Protein AF-A0A7V1F8Z3-F1 (afdb_monomer)

Mean predicted aligned error: 2.11 Å

Secondary structure (DSSP, 8-state):
--EEEE--TT---TTTTHHHHHH-HHHHHHHHHHHHHHTS-HHHHHHH--HHHHTSHHHHHHHHHHHHHHHHHHHHHTT---SEEEESTHHHHHHT-

Nearest PDB structures (foldseek):
  3hjv-assembly1_B  TM=9.506E-01  e=1.460E-08  Vibrio cholerae
  6smd-assembly2_C  TM=9.418E-01  e=3.468E-08  Photorhabdus luminescens
  2g2y-assembly1_A  TM=9.435E-01  e=7.773E-08  Escherichia coli K-12
  3ptw-assembly1_A  TM=9.387E-01  e=3.101E-07  Clostridium perfringens ATCC 13124
  6iyo-assembly1_A  TM=9.033E-01  e=4.919E-07  Streptomyces albus subsp. albus

Sequence (97 aa):
MLAFVFPGQGSQQIGMGADLFEANDLARTFYDRANEVLGFDLQKISFEGPEETLKQTRVTQPALFVHSVIVDRLLKQKGFQPEIVAGHSLGEYSAVV

Foldseek 3Di:
DAEAEAEDPPPQDAQQCVVVCVPDPLLVVLQVVLCVVLVHRLVCCSHPNDPVVCNPCSNVLSNSLSSLLSVVVVCVVVVDDGPYYYYDDSRNVSRPD

Structure (mmCIF, N/CA/C/O backbone):
data_AF-A0A7V1F8Z3-F1
#
_entry.id   AF-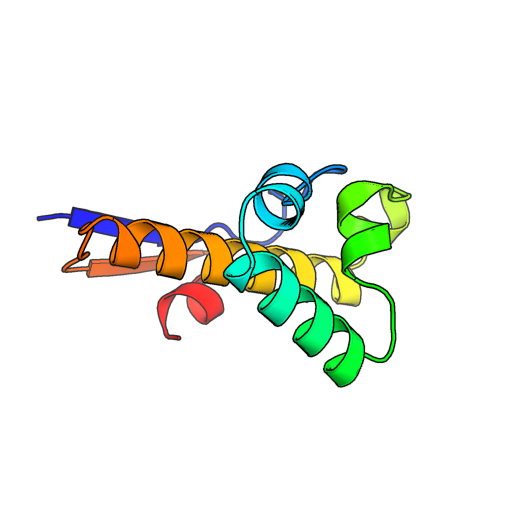A0A7V1F8Z3-F1
#
loop_
_atom_site.group_PDB
_atom_site.id
_atom_site.type_symbol
_atom_site.label_atom_id
_atom_site.label_alt_id
_atom_site.label_comp_id
_atom_site.label_asym_id
_atom_site.label_entity_id
_atom_site.label_seq_id
_atom_site.pdbx_PDB_ins_code
_atom_site.Cartn_x
_atom_site.Cartn_y
_atom_site.Cartn_z
_atom_site.occupancy
_atom_site.B_iso_or_equiv
_atom_site.auth_seq_id
_atom_site.auth_comp_id
_atom_site.auth_asym_id
_atom_site.auth_atom_id
_atom_site.pdbx_PDB_model_num
ATOM 1 N N . MET A 1 1 ? -15.496 14.469 13.467 1.00 85.50 1 MET A N 1
ATOM 2 C CA . MET A 1 1 ? -15.117 14.564 12.049 1.00 85.50 1 MET A CA 1
ATOM 3 C C . MET A 1 1 ? -13.677 14.141 11.845 1.00 85.50 1 MET A C 1
ATOM 5 O O . MET A 1 1 ? -12.761 14.922 12.079 1.00 85.50 1 MET A O 1
ATOM 9 N N . LEU A 1 2 ? -13.502 12.881 11.452 1.00 96.81 2 LEU A N 1
ATOM 10 C CA . LEU A 1 2 ? -12.230 12.297 11.027 1.00 96.81 2 LEU A CA 1
ATOM 11 C C . LEU A 1 2 ? -12.277 12.064 9.514 1.00 96.81 2 LEU A C 1
ATOM 13 O O . LEU A 1 2 ? -13.278 11.555 9.010 1.00 96.81 2 LEU A O 1
ATOM 17 N N . ALA A 1 3 ? -11.201 12.415 8.811 1.00 97.56 3 ALA A N 1
ATOM 18 C CA . ALA A 1 3 ? -11.058 12.157 7.385 1.00 97.56 3 ALA A CA 1
ATOM 19 C C . ALA A 1 3 ? -9.775 11.374 7.104 1.00 97.56 3 ALA A C 1
ATOM 21 O O . ALA A 1 3 ? -8.723 11.705 7.654 1.00 97.56 3 ALA A O 1
ATOM 22 N N . PHE A 1 4 ? -9.855 10.368 6.234 1.00 98.38 4 PHE A N 1
ATOM 23 C CA . PHE A 1 4 ? -8.673 9.713 5.672 1.00 98.38 4 PHE A CA 1
ATOM 24 C C . PHE A 1 4 ? -8.408 10.252 4.270 1.00 98.38 4 PHE A C 1
ATOM 26 O O . PHE A 1 4 ? -9.313 10.320 3.438 1.00 98.38 4 PHE A O 1
ATOM 33 N N . VAL A 1 5 ? -7.159 10.649 4.023 1.00 98.12 5 VAL A N 1
ATOM 34 C CA . VAL A 1 5 ? -6.713 11.155 2.724 1.00 98.12 5 VAL A CA 1
ATOM 35 C C . VAL A 1 5 ? -5.586 10.274 2.218 1.00 98.12 5 VAL A C 1
ATOM 37 O O . VAL A 1 5 ? -4.555 10.136 2.875 1.00 98.12 5 VAL A O 1
ATOM 40 N N . PHE A 1 6 ? -5.792 9.676 1.051 1.00 98.44 6 PHE A N 1
ATOM 41 C CA . PHE A 1 6 ? -4.882 8.692 0.483 1.00 98.44 6 PHE A CA 1
ATOM 42 C C . PHE A 1 6 ? -3.950 9.337 -0.555 1.00 98.44 6 PHE A C 1
ATOM 44 O O . PHE A 1 6 ? -4.431 10.003 -1.484 1.00 98.44 6 PHE A O 1
ATOM 51 N N . PRO A 1 7 ? -2.620 9.172 -0.422 1.00 97.44 7 PRO A N 1
ATOM 52 C CA . PRO A 1 7 ? -1.664 9.768 -1.344 1.00 97.44 7 PRO A CA 1
ATOM 53 C C . PRO A 1 7 ? -1.658 9.054 -2.704 1.00 97.44 7 PRO A C 1
ATOM 55 O O . PRO A 1 7 ? -2.009 7.881 -2.824 1.00 97.44 7 PRO A O 1
ATOM 58 N N . GLY A 1 8 ? -1.249 9.789 -3.739 1.00 95.81 8 GLY A N 1
ATOM 59 C CA . GLY A 1 8 ? -1.058 9.264 -5.090 1.00 95.81 8 GLY A CA 1
ATOM 60 C C . GLY A 1 8 ? 0.401 8.930 -5.405 1.00 95.81 8 GLY A C 1
ATOM 61 O O . GLY A 1 8 ? 1.275 8.962 -4.541 1.00 95.81 8 GLY A O 1
ATOM 62 N N . GLN A 1 9 ? 0.671 8.652 -6.682 1.00 96.31 9 GLN A N 1
ATOM 63 C CA . GLN A 1 9 ? 2.028 8.415 -7.181 1.00 96.31 9 GLN A CA 1
ATOM 64 C C . GLN A 1 9 ? 2.968 9.590 -6.849 1.00 96.31 9 GLN A C 1
ATOM 66 O O . GLN A 1 9 ? 2.598 10.751 -7.003 1.00 96.31 9 GLN A O 1
ATOM 71 N N . GLY A 1 10 ? 4.194 9.274 -6.430 1.00 95.81 10 GLY A N 1
ATOM 72 C CA . GLY A 1 10 ? 5.210 10.229 -5.979 1.00 95.81 10 GLY A CA 1
ATOM 73 C C . GLY A 1 10 ? 5.599 10.049 -4.509 1.00 95.81 10 GLY A C 1
ATOM 74 O O . GLY A 1 10 ? 6.685 10.467 -4.125 1.00 95.81 10 GLY A O 1
ATOM 75 N N . SER A 1 11 ? 4.755 9.395 -3.703 1.00 96.69 11 SER A N 1
ATOM 76 C CA . SER A 1 11 ? 5.021 9.135 -2.281 1.00 96.69 11 SER A CA 1
ATOM 77 C C . SER A 1 11 ? 5.670 7.777 -1.989 1.00 96.69 11 SER A C 1
ATOM 79 O O . SER A 1 11 ? 5.934 7.475 -0.830 1.00 96.69 11 SER A O 1
ATOM 81 N N . GLN A 1 12 ? 5.893 6.934 -3.001 1.00 97.62 12 GLN A N 1
ATOM 82 C CA . GLN A 1 12 ? 6.539 5.631 -2.827 1.00 97.62 12 GLN A CA 1
ATOM 83 C C . GLN A 1 12 ? 8.008 5.788 -2.421 1.00 97.62 12 GLN A C 1
ATOM 85 O O . GLN A 1 12 ? 8.712 6.650 -2.949 1.00 97.62 12 GLN A O 1
ATOM 90 N N . GLN A 1 13 ? 8.479 4.921 -1.527 1.00 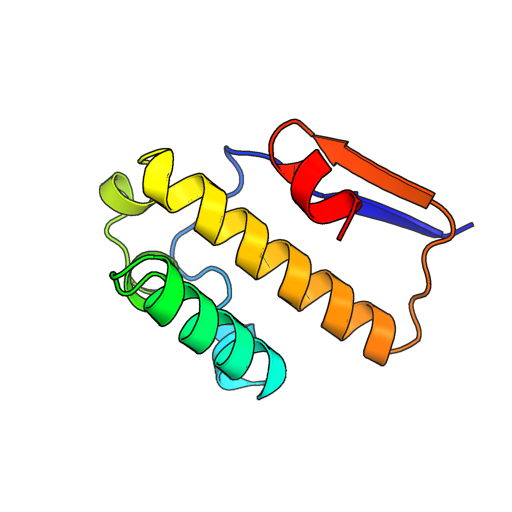97.56 13 GLN A N 1
ATOM 91 C CA . GLN A 1 13 ? 9.871 4.878 -1.078 1.00 97.56 13 GLN A CA 1
ATOM 92 C C . GLN A 1 13 ? 10.305 3.429 -0.855 1.00 97.56 13 GLN A C 1
ATOM 94 O O . GLN A 1 13 ? 9.482 2.582 -0.511 1.00 97.56 13 GLN A O 1
ATOM 99 N N . ILE A 1 14 ? 11.597 3.149 -1.039 1.00 98.38 14 ILE A N 1
ATOM 100 C CA . ILE A 1 14 ? 12.171 1.850 -0.670 1.00 98.38 14 ILE A CA 1
ATOM 101 C C . ILE A 1 14 ? 12.006 1.632 0.836 1.00 98.38 14 ILE A C 1
ATOM 103 O O . ILE A 1 14 ? 12.202 2.554 1.627 1.00 98.38 14 ILE A O 1
ATOM 107 N N . GLY A 1 15 ? 11.633 0.412 1.216 1.00 98.12 15 GLY A N 1
ATOM 108 C CA . GLY A 1 15 ? 11.348 0.025 2.596 1.00 98.12 15 GLY A CA 1
ATOM 109 C C . GLY A 1 15 ? 9.883 0.204 2.997 1.00 98.12 15 GLY A C 1
ATOM 110 O O . GLY A 1 15 ? 9.510 -0.170 4.108 1.00 98.12 15 GLY A O 1
ATOM 111 N N . MET A 1 16 ? 9.029 0.747 2.121 1.00 98.06 16 MET A N 1
ATOM 112 C CA . MET A 1 16 ? 7.625 0.985 2.458 1.00 98.06 16 MET A CA 1
ATOM 113 C C . MET A 1 16 ? 6.894 -0.317 2.816 1.00 98.06 16 MET A C 1
ATOM 115 O O . MET A 1 16 ? 6.865 -1.270 2.043 1.00 98.06 16 MET A O 1
ATOM 119 N N . GLY A 1 17 ? 6.252 -0.339 3.985 1.00 97.75 17 GLY A N 1
ATOM 120 C CA . GLY A 1 17 ? 5.407 -1.444 4.439 1.00 97.75 17 GLY A CA 1
ATOM 121 C C . GLY A 1 17 ? 6.139 -2.692 4.936 1.00 97.75 17 GLY A C 1
ATOM 122 O O . GLY A 1 17 ? 5.448 -3.645 5.291 1.00 97.75 17 GLY A O 1
ATOM 123 N N . ALA A 1 18 ? 7.476 -2.696 4.988 1.00 98.31 18 ALA A N 1
ATOM 124 C CA . ALA A 1 18 ? 8.248 -3.805 5.554 1.00 98.31 18 ALA A CA 1
ATOM 125 C C . ALA A 1 18 ? 7.955 -3.983 7.055 1.00 98.31 18 ALA A C 1
ATOM 127 O O . ALA A 1 18 ? 7.659 -5.082 7.515 1.00 98.31 18 ALA A O 1
ATOM 128 N N . ASP A 1 19 ? 7.917 -2.878 7.798 1.00 98.12 19 ASP A N 1
ATOM 129 C CA . ASP A 1 19 ? 7.548 -2.829 9.215 1.00 98.12 19 ASP A CA 1
ATOM 130 C C . ASP A 1 19 ? 6.132 -3.372 9.471 1.00 98.12 19 ASP A C 1
ATOM 132 O O . ASP A 1 19 ? 5.900 -4.168 10.384 1.00 98.12 19 ASP A O 1
ATOM 136 N N . LEU A 1 20 ? 5.175 -2.983 8.626 1.00 98.12 20 LEU A N 1
ATOM 137 C CA . LEU A 1 20 ? 3.799 -3.460 8.707 1.00 98.12 20 LEU A CA 1
ATOM 138 C C . LEU A 1 20 ? 3.714 -4.955 8.399 1.00 98.12 20 LEU A C 1
ATOM 140 O O . LEU A 1 20 ? 2.994 -5.662 9.107 1.00 98.12 20 LEU A O 1
ATOM 144 N N . PHE A 1 21 ? 4.443 -5.422 7.380 1.00 98.31 21 PHE A N 1
ATOM 145 C CA . PHE A 1 21 ? 4.526 -6.830 6.992 1.00 98.31 21 PHE A CA 1
ATOM 1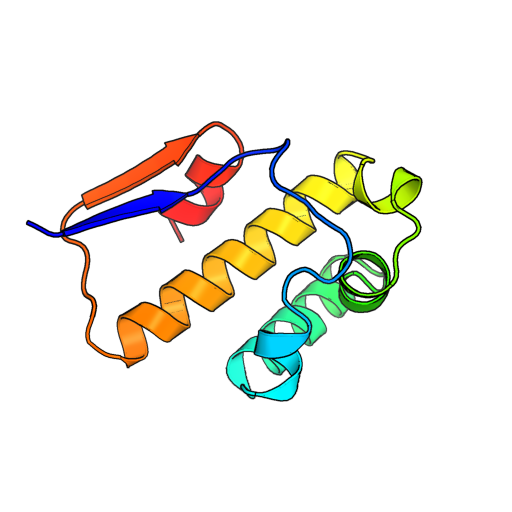46 C C . PHE A 1 21 ? 5.111 -7.697 8.110 1.00 98.31 21 PHE A C 1
ATOM 148 O O . PHE A 1 21 ? 4.581 -8.770 8.392 1.00 98.31 21 PHE A O 1
ATOM 155 N N . GLU A 1 22 ? 6.161 -7.237 8.787 1.00 98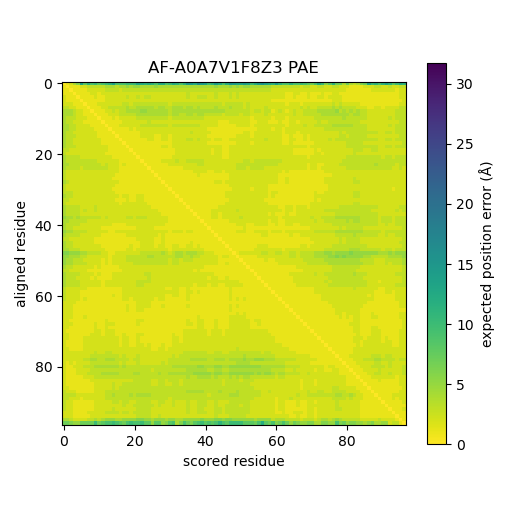.06 22 GLU A N 1
ATOM 156 C CA . GLU A 1 22 ? 6.770 -7.949 9.914 1.00 98.06 22 GLU A CA 1
ATOM 157 C C . GLU A 1 22 ? 5.838 -8.000 11.132 1.00 98.06 22 GLU A C 1
ATOM 159 O O . GLU A 1 22 ? 5.680 -9.052 11.758 1.00 98.06 22 GLU A O 1
ATOM 164 N N . ALA A 1 23 ? 5.161 -6.893 11.441 1.00 98.00 23 ALA A N 1
ATOM 165 C CA . ALA A 1 23 ? 4.369 -6.768 12.659 1.00 98.00 23 ALA A CA 1
ATOM 166 C C . ALA A 1 23 ? 2.924 -7.293 12.555 1.00 98.00 23 ALA A C 1
ATOM 168 O O . ALA A 1 23 ? 2.304 -7.525 13.592 1.00 98.00 23 ALA A O 1
ATOM 169 N N . ASN A 1 24 ? 2.355 -7.468 11.352 1.00 98.25 24 ASN A N 1
ATOM 170 C CA . ASN A 1 24 ? 0.916 -7.726 11.194 1.00 98.25 24 ASN A CA 1
ATOM 171 C C . ASN A 1 24 ? 0.607 -8.831 10.169 1.00 98.25 24 ASN A C 1
ATOM 173 O O . ASN A 1 24 ? 0.921 -8.702 8.986 1.00 98.25 24 ASN A O 1
ATOM 177 N N . ASP A 1 25 ? -0.147 -9.856 10.584 1.00 98.38 25 ASP A N 1
ATOM 178 C CA . ASP A 1 25 ? -0.633 -10.925 9.687 1.00 98.38 25 ASP A CA 1
ATOM 179 C C . ASP A 1 25 ? -1.546 -10.405 8.571 1.00 98.38 25 ASP A C 1
ATOM 181 O O . ASP A 1 25 ? -1.556 -10.936 7.459 1.00 98.38 25 ASP A O 1
ATOM 185 N N . LEU A 1 26 ? -2.286 -9.326 8.847 1.00 98.31 26 LEU A N 1
ATOM 186 C CA . LEU A 1 26 ? -3.096 -8.645 7.843 1.00 98.31 26 LEU A CA 1
ATOM 187 C C . LEU A 1 26 ? -2.217 -8.158 6.685 1.00 98.31 26 LEU A C 1
ATOM 189 O O . LEU A 1 26 ? -2.524 -8.421 5.528 1.00 98.31 26 LEU A O 1
ATOM 193 N N . ALA A 1 27 ? -1.104 -7.487 6.993 1.00 98.50 27 ALA A N 1
ATOM 194 C CA . ALA A 1 27 ? -0.196 -6.975 5.976 1.00 98.50 27 ALA A CA 1
ATOM 195 C C . ALA A 1 27 ? 0.411 -8.117 5.15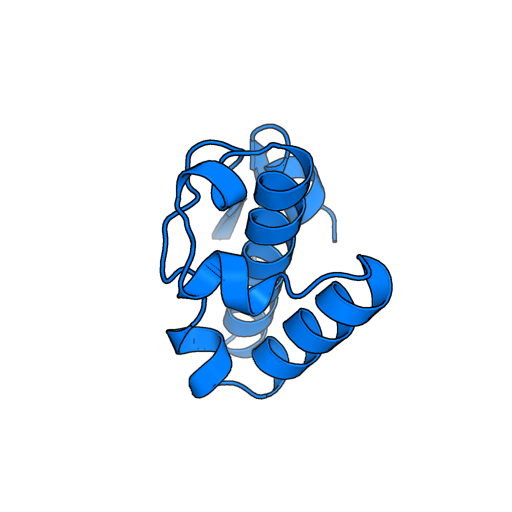1 1.00 98.50 27 ALA A C 1
ATOM 197 O O . ALA A 1 27 ? 0.390 -8.035 3.925 1.00 98.50 27 ALA A O 1
ATOM 198 N N . ARG A 1 28 ? 0.848 -9.207 5.804 1.00 98.62 28 ARG A N 1
ATOM 199 C CA . ARG A 1 28 ? 1.320 -10.425 5.117 1.00 98.62 28 ARG A CA 1
ATOM 200 C C . ARG A 1 28 ? 0.296 -10.943 4.113 1.00 98.62 28 ARG A C 1
ATOM 202 O O . ARG A 1 28 ? 0.598 -11.063 2.933 1.00 98.62 28 ARG A O 1
ATOM 209 N N . THR A 1 29 ? -0.948 -11.105 4.560 1.00 98.56 29 THR A N 1
ATOM 210 C CA . THR A 1 29 ? -2.057 -11.587 3.722 1.00 98.56 29 THR A CA 1
ATOM 211 C C . THR A 1 29 ? -2.284 -10.704 2.489 1.00 98.56 29 THR A C 1
ATOM 213 O O . THR A 1 29 ? -2.513 -11.209 1.391 1.00 98.56 29 THR A O 1
ATOM 216 N N . PHE A 1 30 ? -2.225 -9.377 2.645 1.00 98.50 30 PHE A N 1
ATOM 217 C CA . PHE A 1 30 ? -2.415 -8.451 1.526 1.00 98.50 30 PHE A CA 1
ATOM 218 C C . PHE A 1 30 ? -1.256 -8.482 0.528 1.00 98.50 30 PHE A C 1
ATOM 220 O O . PHE A 1 30 ? -1.507 -8.444 -0.676 1.00 98.50 30 PHE A O 1
ATOM 227 N N . TYR A 1 31 ? -0.011 -8.570 1.000 1.00 98.62 31 TYR A N 1
ATOM 228 C CA . TYR A 1 31 ? 1.148 -8.696 0.116 1.00 98.62 31 TYR A CA 1
ATOM 229 C C . TYR A 1 31 ? 1.171 -10.042 -0.614 1.00 98.62 31 TYR A C 1
ATOM 231 O O . TYR A 1 31 ? 1.359 -10.052 -1.829 1.00 98.62 31 TYR A O 1
ATOM 239 N N . ASP A 1 32 ? 0.873 -11.149 0.070 1.00 98.50 32 ASP A N 1
ATOM 240 C CA . ASP A 1 32 ? 0.758 -12.474 -0.552 1.00 98.50 32 ASP A CA 1
ATOM 241 C C . ASP A 1 32 ? -0.299 -12.467 -1.662 1.00 98.50 32 ASP A C 1
ATOM 243 O O . ASP A 1 32 ? -0.045 -12.899 -2.791 1.00 98.50 32 ASP A O 1
ATOM 247 N N . ARG A 1 33 ? -1.473 -11.887 -1.379 1.00 98.50 33 ARG A N 1
ATOM 248 C CA . ARG A 1 33 ? -2.543 -11.753 -2.371 1.00 98.50 33 ARG A CA 1
ATOM 249 C C . ARG A 1 33 ? -2.143 -10.849 -3.535 1.00 98.50 33 ARG A C 1
ATOM 251 O O . ARG A 1 33 ? -2.486 -11.144 -4.679 1.00 98.50 33 ARG A O 1
ATOM 258 N N . ALA A 1 34 ? -1.444 -9.749 -3.268 1.00 98.44 34 ALA A N 1
ATOM 259 C CA . ALA A 1 34 ? -0.957 -8.858 -4.314 1.00 98.44 34 ALA A CA 1
ATOM 260 C C . ALA A 1 3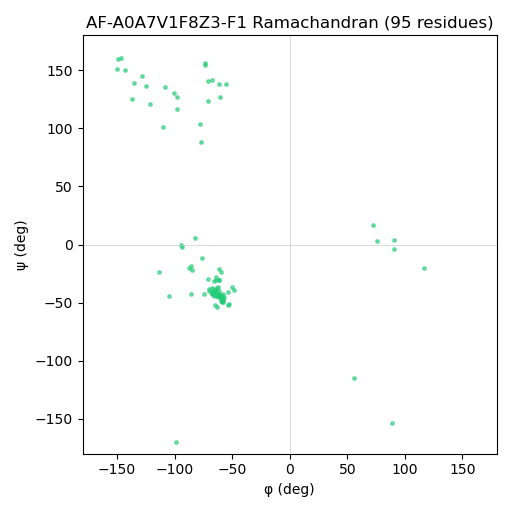4 ? 0.036 -9.579 -5.233 1.00 98.44 34 ALA A C 1
ATOM 262 O O . ALA A 1 34 ? -0.100 -9.491 -6.451 1.00 98.44 34 ALA A O 1
ATOM 263 N N . ASN A 1 35 ? 0.974 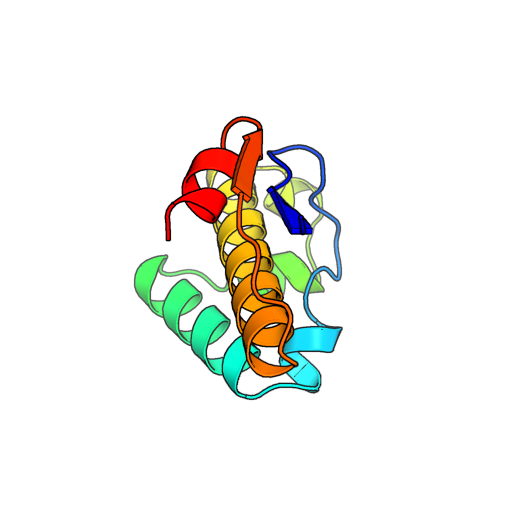-10.342 -4.667 1.00 98.50 35 ASN A N 1
ATOM 264 C CA . ASN A 1 35 ? 1.950 -11.117 -5.428 1.00 98.50 35 ASN A CA 1
ATOM 265 C C . ASN A 1 35 ? 1.267 -12.155 -6.332 1.00 98.50 35 ASN A C 1
ATOM 267 O O . ASN A 1 35 ? 1.613 -12.273 -7.507 1.00 98.50 35 ASN A O 1
ATOM 271 N N . GLU A 1 36 ? 0.259 -12.861 -5.808 1.00 98.50 36 GLU A N 1
ATOM 272 C CA . GLU A 1 36 ? -0.546 -13.820 -6.574 1.00 98.50 36 GLU A CA 1
ATOM 273 C C . GLU A 1 36 ? -1.262 -13.147 -7.757 1.00 98.50 36 GLU A C 1
ATOM 275 O O . GLU A 1 36 ? -1.190 -13.630 -8.886 1.00 98.50 36 GLU A O 1
ATOM 280 N N . VAL A 1 37 ? -1.929 -12.013 -7.516 1.00 98.31 37 VAL A N 1
ATOM 281 C CA . VAL A 1 37 ? -2.715 -11.299 -8.538 1.00 98.31 37 VAL A CA 1
ATOM 282 C C . VAL A 1 37 ? -1.826 -10.645 -9.597 1.00 98.31 37 VAL A C 1
ATOM 284 O O . VAL A 1 37 ? -2.184 -10.618 -10.774 1.00 98.31 37 VAL A O 1
ATOM 287 N N . LEU A 1 38 ? -0.680 -10.095 -9.195 1.00 98.06 38 LEU A N 1
ATOM 288 C CA . LEU A 1 38 ? 0.216 -9.349 -10.080 1.00 98.06 38 LEU A CA 1
ATOM 289 C C . LEU A 1 38 ? 1.184 -10.252 -10.851 1.00 98.06 38 LEU A C 1
ATOM 291 O O . LEU A 1 38 ? 1.713 -9.835 -11.882 1.00 98.06 38 LEU A O 1
ATOM 295 N N . GLY A 1 39 ? 1.439 -11.467 -10.359 1.00 98.25 39 GLY A N 1
ATOM 296 C CA . GLY A 1 39 ? 2.393 -12.400 -10.959 1.00 98.25 39 GLY A CA 1
ATOM 297 C C . GLY A 1 39 ? 3.860 -12.001 -10.764 1.00 98.25 39 GLY A C 1
ATOM 298 O O . GLY A 1 39 ? 4.732 -12.503 -11.472 1.00 98.25 39 GLY A O 1
ATOM 299 N N . PHE A 1 40 ? 4.150 -11.092 -9.831 1.00 97.94 40 PHE A N 1
ATOM 300 C CA . PHE A 1 40 ? 5.507 -10.727 -9.431 1.00 97.94 40 PHE A CA 1
ATOM 301 C C . PHE A 1 40 ? 5.562 -10.368 -7.946 1.00 97.94 40 PHE A C 1
ATOM 303 O O . PHE A 1 40 ? 4.551 -10.038 -7.334 1.00 97.94 40 PHE A O 1
ATOM 310 N N . ASP A 1 41 ? 6.768 -10.416 -7.386 1.00 98.25 41 ASP A N 1
ATOM 311 C CA . ASP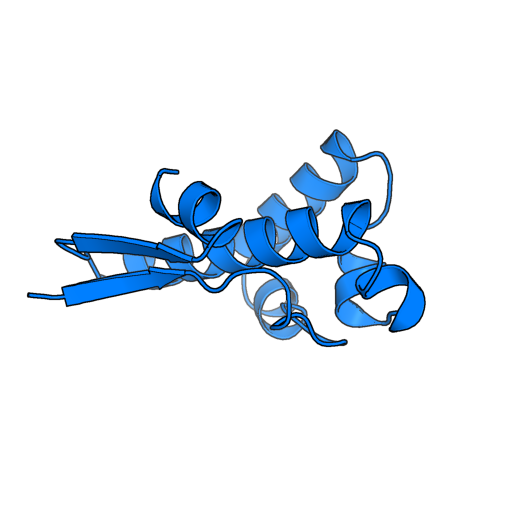 A 1 41 ? 7.031 -10.142 -5.976 1.00 98.25 41 ASP A CA 1
ATOM 312 C C . ASP A 1 41 ? 7.018 -8.627 -5.701 1.00 98.25 41 ASP A C 1
ATOM 314 O O . ASP A 1 41 ? 8.035 -7.936 -5.812 1.00 98.25 41 ASP A O 1
ATOM 318 N N . LEU A 1 42 ? 5.830 -8.095 -5.410 1.00 98.56 42 LEU A N 1
ATOM 319 C CA . LEU A 1 42 ? 5.620 -6.688 -5.087 1.00 98.56 42 LEU A CA 1
ATOM 320 C C . LEU A 1 42 ? 6.315 -6.325 -3.775 1.00 98.56 42 LEU A C 1
ATOM 322 O O . LEU A 1 42 ? 6.950 -5.274 -3.707 1.00 98.56 42 LEU A O 1
ATOM 326 N N . GLN A 1 43 ? 6.225 -7.192 -2.761 1.00 97.75 43 GLN A N 1
ATOM 327 C CA . GLN A 1 43 ? 6.804 -6.924 -1.445 1.00 97.75 43 GLN A CA 1
ATOM 328 C C . GLN A 1 43 ? 8.320 -6.740 -1.531 1.00 97.75 43 GLN A C 1
ATOM 330 O O . GLN A 1 43 ? 8.842 -5.754 -1.022 1.00 97.75 43 GLN A O 1
ATOM 335 N N . LYS A 1 44 ? 9.028 -7.600 -2.269 1.00 98.31 44 LYS A N 1
ATOM 336 C CA . LYS A 1 44 ? 10.476 -7.483 -2.441 1.00 98.31 44 LYS A CA 1
ATOM 337 C C . LYS A 1 44 ? 10.856 -6.170 -3.110 1.00 98.31 44 LYS A C 1
ATOM 339 O O . LYS A 1 44 ? 11.772 -5.491 -2.657 1.00 98.31 44 LYS A O 1
ATOM 344 N N . ILE A 1 45 ? 10.127 -5.769 -4.152 1.00 98.62 45 ILE A N 1
ATOM 345 C CA . ILE A 1 45 ? 10.396 -4.499 -4.837 1.00 98.62 45 ILE A CA 1
ATOM 346 C C . ILE A 1 45 ? 10.099 -3.303 -3.920 1.00 98.62 45 ILE A C 1
ATOM 348 O O . ILE A 1 45 ? 10.864 -2.342 -3.906 1.00 98.62 45 ILE A O 1
ATOM 352 N N . SER A 1 46 ? 9.013 -3.347 -3.146 1.00 98.38 46 SER A N 1
ATOM 353 C CA . SER A 1 46 ? 8.662 -2.294 -2.188 1.00 98.38 46 SER A CA 1
ATOM 354 C C . SER A 1 46 ? 9.667 -2.183 -1.039 1.00 98.38 46 SER A C 1
ATOM 356 O O . SER A 1 46 ? 9.989 -1.072 -0.619 1.00 98.38 46 SER A O 1
ATOM 358 N N . PHE A 1 47 ? 10.181 -3.308 -0.538 1.00 98.50 47 PHE A N 1
ATOM 359 C CA . PHE A 1 47 ? 11.037 -3.348 0.650 1.00 98.50 47 PHE A CA 1
ATOM 360 C C . PHE A 1 47 ? 12.506 -3.106 0.310 1.00 98.50 47 PHE A C 1
ATOM 362 O O . PHE A 1 47 ? 13.182 -2.348 0.999 1.00 98.50 47 PHE A O 1
ATOM 369 N N . GLU A 1 48 ? 12.990 -3.721 -0.767 1.00 98.38 48 GLU A N 1
ATOM 370 C CA . GLU A 1 48 ? 14.417 -3.791 -1.100 1.00 98.38 48 GLU A CA 1
ATOM 371 C C . GLU A 1 48 ? 14.763 -3.011 -2.378 1.00 98.38 48 GLU A C 1
ATOM 373 O O . GLU A 1 48 ? 15.903 -2.580 -2.561 1.00 98.38 48 GLU A O 1
ATOM 378 N N . GLY A 1 49 ? 13.790 -2.795 -3.269 1.00 96.81 49 GLY A N 1
ATOM 379 C CA . GLY A 1 49 ? 13.987 -2.105 -4.543 1.00 96.81 49 GLY A CA 1
ATOM 380 C C . GLY A 1 49 ? 14.389 -3.025 -5.703 1.00 96.81 49 GLY A C 1
ATOM 381 O O . GLY A 1 49 ? 14.020 -4.200 -5.728 1.00 96.81 49 GLY A O 1
ATOM 382 N N . PRO A 1 50 ? 15.094 -2.502 -6.727 1.00 97.38 50 PRO A N 1
ATOM 383 C CA . PRO A 1 50 ? 15.702 -1.170 -6.799 1.00 97.38 50 PRO A CA 1
ATOM 384 C C . PRO A 1 50 ? 14.680 -0.042 -7.008 1.00 97.38 50 PRO A C 1
ATOM 386 O O . PRO A 1 50 ? 13.599 -0.255 -7.562 1.00 97.38 50 PRO A O 1
ATOM 389 N N . GLU A 1 51 ? 15.054 1.178 -6.611 1.00 97.50 51 GLU A N 1
ATOM 390 C CA . GLU A 1 51 ? 14.199 2.377 -6.679 1.00 97.50 51 GLU A CA 1
ATOM 391 C C . GLU A 1 51 ? 13.635 2.622 -8.085 1.00 97.50 51 GLU A C 1
ATOM 393 O O . GLU A 1 51 ? 12.450 2.907 -8.247 1.00 97.50 51 GLU A O 1
ATOM 398 N N . GLU A 1 52 ? 14.453 2.421 -9.117 1.00 97.88 52 GLU A N 1
ATOM 399 C CA . GLU A 1 52 ? 14.041 2.598 -10.511 1.00 97.88 52 GLU A CA 1
ATOM 400 C C . GLU A 1 52 ? 12.940 1.620 -10.939 1.00 97.88 52 GLU A C 1
ATOM 402 O O . GLU A 1 52 ? 12.089 1.974 -11.753 1.00 97.88 52 GLU A O 1
ATOM 407 N N . THR A 1 53 ? 12.888 0.413 -10.364 1.00 98.31 53 THR A N 1
ATOM 408 C CA . THR A 1 53 ? 11.773 -0.517 -10.595 1.00 98.31 53 THR A CA 1
ATOM 409 C C . THR A 1 53 ? 10.528 -0.063 -9.844 1.00 98.31 53 THR A C 1
ATOM 411 O O . THR A 1 53 ? 9.442 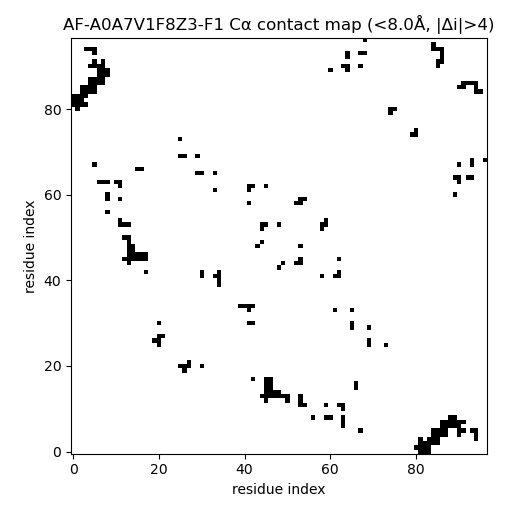-0.063 -10.425 1.00 98.31 53 THR A O 1
ATOM 414 N N . LEU A 1 54 ? 10.672 0.381 -8.589 1.00 98.56 54 LEU A N 1
ATOM 415 C CA . LEU A 1 54 ? 9.552 0.893 -7.793 1.00 98.56 54 LEU A CA 1
ATOM 416 C C . LEU A 1 54 ? 8.940 2.166 -8.397 1.00 98.56 54 LEU A C 1
ATOM 418 O O . LEU A 1 54 ? 7.747 2.389 -8.219 1.00 98.56 54 LEU A O 1
ATOM 422 N N . LYS A 1 55 ? 9.713 2.973 -9.137 1.00 97.94 55 LYS A N 1
ATOM 423 C CA . LYS A 1 55 ? 9.250 4.167 -9.871 1.00 97.94 55 LYS A CA 1
ATOM 424 C C . LYS A 1 55 ? 8.495 3.859 -11.167 1.00 97.94 55 LYS A C 1
ATOM 426 O O . LYS A 1 55 ? 7.882 4.761 -11.738 1.00 97.94 55 LYS A O 1
ATOM 431 N N . GLN A 1 56 ? 8.517 2.619 -11.658 1.00 98.31 56 GLN A N 1
ATOM 432 C CA . GLN A 1 56 ? 7.719 2.259 -12.829 1.00 98.31 56 GLN A CA 1
ATOM 433 C C . GLN A 1 56 ? 6.247 2.246 -12.439 1.00 98.31 56 GLN A C 1
ATOM 435 O O . GLN A 1 56 ? 5.859 1.475 -11.569 1.00 98.31 56 GLN A O 1
ATOM 440 N N . THR A 1 57 ? 5.407 3.020 -13.127 1.00 97.50 57 THR A N 1
ATOM 441 C CA . THR A 1 57 ? 3.974 3.162 -12.813 1.00 97.50 57 THR A CA 1
ATOM 442 C C . THR A 1 57 ? 3.246 1.830 -12.596 1.00 97.50 57 THR A C 1
ATOM 444 O O . THR A 1 57 ? 2.457 1.720 -11.660 1.00 97.50 57 THR A O 1
ATOM 447 N N . ARG A 1 58 ? 3.564 0.791 -13.385 1.00 97.56 58 ARG A N 1
ATOM 448 C CA . ARG A 1 58 ? 2.995 -0.567 -13.242 1.00 97.56 58 ARG A CA 1
ATOM 449 C C . ARG A 1 58 ? 3.294 -1.244 -11.894 1.00 97.56 58 ARG A C 1
ATOM 451 O O . ARG A 1 58 ? 2.617 -2.197 -11.541 1.00 97.56 58 ARG A O 1
ATOM 458 N N . VAL A 1 59 ? 4.326 -0.789 -11.185 1.00 98.38 59 VAL A N 1
ATOM 459 C CA . VAL A 1 59 ? 4.733 -1.246 -9.848 1.00 98.38 59 VAL A CA 1
ATOM 460 C C . VAL A 1 59 ? 4.341 -0.215 -8.793 1.00 98.38 59 VAL A C 1
ATOM 462 O O . VAL A 1 59 ? 3.784 -0.576 -7.761 1.00 98.38 59 VAL A O 1
ATOM 465 N N . THR A 1 60 ? 4.577 1.074 -9.056 1.00 98.25 60 THR A N 1
ATOM 466 C CA . THR A 1 60 ? 4.282 2.150 -8.105 1.00 98.25 60 THR A CA 1
ATOM 467 C C . THR A 1 60 ? 2.818 2.162 -7.690 1.00 98.25 60 THR A C 1
ATOM 469 O O . THR A 1 60 ? 2.509 2.298 -6.508 1.00 98.25 60 THR A O 1
ATOM 472 N N . GLN A 1 61 ? 1.912 2.018 -8.660 1.00 98.12 61 GLN A N 1
ATOM 473 C CA . GLN A 1 61 ? 0.484 2.081 -8.387 1.00 98.12 61 GLN A CA 1
ATOM 474 C C . GLN A 1 61 ? -0.012 0.934 -7.493 1.00 98.12 61 GLN A C 1
ATOM 476 O O . GLN A 1 61 ? -0.608 1.223 -6.454 1.00 98.12 61 GLN A O 1
ATOM 481 N N . PRO A 1 62 ? 0.264 -0.349 -7.797 1.00 98.25 62 PRO A N 1
ATOM 482 C CA . PRO A 1 62 ? -0.115 -1.423 -6.886 1.00 98.25 62 PRO A CA 1
ATOM 483 C C . PRO A 1 62 ? 0.588 -1.331 -5.525 1.00 98.25 62 PRO A C 1
ATOM 485 O O . PRO A 1 62 ? -0.064 -1.576 -4.515 1.00 98.25 62 PRO A O 1
ATOM 488 N N . ALA A 1 63 ? 1.862 -0.922 -5.459 1.00 98.44 63 ALA A N 1
ATOM 489 C CA . ALA A 1 63 ? 2.575 -0.763 -4.185 1.00 98.44 63 ALA A CA 1
ATOM 490 C C . ALA A 1 63 ? 1.879 0.241 -3.252 1.00 98.44 63 ALA A C 1
ATOM 492 O O . ALA A 1 63 ? 1.614 -0.056 -2.086 1.00 98.44 63 ALA A O 1
ATOM 493 N N . LEU A 1 64 ? 1.542 1.425 -3.772 1.00 98.38 64 LEU A N 1
ATOM 494 C CA . LEU A 1 64 ? 0.859 2.467 -3.004 1.00 98.38 64 LEU A CA 1
ATOM 495 C C . LEU A 1 64 ? -0.569 2.075 -2.629 1.00 98.38 64 LEU A C 1
ATOM 497 O O . LEU A 1 64 ? -1.002 2.377 -1.516 1.00 98.38 64 LEU A O 1
ATOM 501 N N . PHE A 1 65 ? -1.284 1.393 -3.524 1.00 98.56 65 PHE A N 1
ATOM 502 C CA . PHE A 1 65 ? -2.629 0.898 -3.249 1.00 98.56 65 PHE A CA 1
ATOM 503 C C . PHE A 1 65 ? -2.622 -0.128 -2.110 1.00 98.56 65 PHE A C 1
ATOM 505 O O . PHE A 1 65 ? -3.307 0.065 -1.107 1.00 98.56 65 PHE A O 1
ATOM 512 N N . VAL A 1 66 ? -1.793 -1.171 -2.216 1.00 98.50 66 VAL A N 1
ATOM 513 C CA . VAL A 1 66 ? -1.677 -2.224 -1.194 1.00 98.50 66 VAL A CA 1
ATOM 514 C C . VAL A 1 66 ? -1.294 -1.622 0.155 1.00 98.50 66 VAL A C 1
ATOM 516 O O . VAL A 1 66 ? -1.959 -1.884 1.156 1.00 98.50 66 VAL A O 1
ATOM 519 N N . HIS A 1 67 ? -0.283 -0.749 0.183 1.00 98.44 67 HIS A N 1
ATOM 520 C CA . HIS A 1 67 ? 0.138 -0.081 1.412 1.00 98.44 67 HIS A CA 1
ATOM 521 C C . HIS A 1 67 ? -0.986 0.764 2.030 1.00 98.44 67 HIS A C 1
ATOM 523 O O . HIS A 1 67 ? -1.253 0.664 3.227 1.00 98.44 67 HIS A O 1
ATOM 529 N N . SER A 1 68 ? -1.686 1.555 1.213 1.00 98.44 68 SER A N 1
ATOM 530 C CA . SER A 1 68 ? -2.802 2.397 1.659 1.00 98.44 68 SER A CA 1
ATOM 531 C C . SER A 1 68 ? -3.937 1.581 2.278 1.00 98.44 68 SER A C 1
ATOM 533 O O . SER A 1 68 ? -4.443 1.942 3.340 1.00 98.44 68 SER A O 1
ATOM 535 N N . VAL A 1 69 ? -4.309 0.462 1.649 1.00 98.44 69 VAL A N 1
ATOM 536 C CA . VAL A 1 69 ? -5.370 -0.424 2.146 1.00 98.44 69 VAL A CA 1
ATOM 537 C C . VAL A 1 69 ? -4.954 -1.102 3.449 1.00 98.44 69 VAL A C 1
ATOM 539 O O . VAL A 1 69 ? -5.750 -1.166 4.384 1.00 98.44 69 VAL A O 1
ATOM 542 N N . ILE A 1 70 ? -3.705 -1.563 3.562 1.00 98.56 70 ILE A N 1
ATOM 543 C CA . ILE A 1 70 ? -3.193 -2.142 4.812 1.00 98.56 70 ILE A CA 1
ATOM 544 C C . ILE A 1 70 ? -3.305 -1.120 5.950 1.00 98.56 70 ILE A C 1
ATOM 546 O O . ILE A 1 70 ? -3.856 -1.437 7.005 1.00 98.56 70 ILE A O 1
ATOM 550 N N . VAL A 1 71 ? -2.836 0.114 5.737 1.00 98.25 71 VAL A N 1
ATOM 551 C CA . VAL A 1 71 ? -2.889 1.173 6.756 1.00 98.25 71 VAL A CA 1
ATOM 552 C C . VAL A 1 71 ? -4.334 1.526 7.124 1.00 98.25 71 VAL A C 1
ATOM 554 O O . VAL A 1 71 ? -4.643 1.596 8.314 1.00 98.25 71 VAL A O 1
ATOM 557 N N . ASP A 1 72 ? -5.233 1.676 6.146 1.00 98.31 72 ASP A N 1
ATOM 558 C CA . ASP A 1 72 ? -6.667 1.914 6.382 1.00 98.31 72 ASP A CA 1
ATOM 559 C C . ASP A 1 72 ? -7.275 0.853 7.304 1.00 98.31 72 ASP A C 1
ATOM 561 O O . ASP A 1 72 ? -7.888 1.168 8.329 1.00 98.31 72 ASP A O 1
ATOM 565 N N . ARG A 1 73 ? -7.070 -0.423 6.968 1.00 98.12 73 ARG A N 1
ATOM 566 C CA . ARG A 1 73 ? -7.644 -1.542 7.716 1.00 98.12 73 ARG A CA 1
ATOM 567 C C . ARG A 1 73 ? -7.058 -1.640 9.124 1.00 98.12 73 ARG A C 1
ATOM 569 O O . ARG A 1 73 ? -7.817 -1.845 10.071 1.00 98.12 73 ARG A O 1
ATOM 576 N N . LEU A 1 74 ? -5.750 -1.434 9.288 1.00 98.19 74 LEU A N 1
ATOM 577 C CA . LEU A 1 74 ? -5.105 -1.425 10.606 1.00 98.19 74 LEU A CA 1
ATOM 578 C C . LEU A 1 74 ? -5.595 -0.263 11.483 1.00 98.19 74 LEU A C 1
ATOM 580 O O . LEU A 1 74 ? -5.827 -0.448 12.678 1.00 98.19 74 LEU A O 1
ATOM 584 N N . LEU A 1 75 ? -5.789 0.931 10.914 1.00 98.12 75 LEU A N 1
ATOM 585 C CA . LEU A 1 75 ? -6.346 2.072 11.646 1.00 98.12 75 LEU A CA 1
ATOM 586 C C . LEU A 1 75 ? -7.800 1.813 12.061 1.00 98.12 75 LEU A C 1
ATOM 588 O O . LEU A 1 75 ? -8.151 2.021 13.225 1.00 98.12 75 LEU A O 1
ATOM 592 N N . LYS A 1 76 ? -8.627 1.276 11.159 1.00 97.44 76 LYS A N 1
ATOM 593 C CA . LYS A 1 76 ? -10.015 0.896 11.466 1.00 97.44 76 LYS A CA 1
ATOM 594 C C . LYS A 1 76 ? -10.099 -0.174 12.556 1.00 97.44 76 LYS A C 1
ATOM 596 O O . LYS A 1 76 ? -10.935 -0.050 13.450 1.00 97.44 76 LYS A O 1
ATOM 601 N N . GLN A 1 77 ? -9.205 -1.169 12.553 1.00 97.31 77 GLN A N 1
ATOM 602 C CA . GLN A 1 77 ? -9.096 -2.168 13.630 1.00 97.31 77 GLN A CA 1
ATOM 603 C C . GLN A 1 77 ? -8.745 -1.545 14.990 1.00 97.31 77 GLN A C 1
ATOM 605 O O . GLN A 1 77 ? -9.187 -2.039 16.023 1.00 97.31 77 GLN A O 1
ATOM 610 N N . LYS A 1 78 ? -8.003 -0.432 15.000 1.00 96.94 78 LYS A N 1
ATOM 611 C CA . LYS A 1 78 ? -7.688 0.351 16.208 1.00 96.94 78 LYS A CA 1
ATOM 612 C C . LYS A 1 78 ? -8.800 1.328 16.618 1.00 96.94 78 LYS A C 1
ATOM 614 O O . LYS A 1 78 ? -8.611 2.100 17.553 1.00 96.94 78 LYS A O 1
ATOM 619 N N . GLY A 1 79 ? -9.949 1.305 15.940 1.00 97.88 79 GLY A N 1
ATOM 620 C CA . GLY A 1 79 ? -11.113 2.134 16.262 1.00 97.88 79 GLY A CA 1
ATOM 621 C C . GLY A 1 79 ? -11.163 3.487 15.548 1.00 97.88 79 GLY A C 1
ATOM 622 O O . GLY A 1 79 ? -12.093 4.254 15.788 1.00 97.88 79 GLY A O 1
ATOM 623 N N . PHE A 1 80 ? -10.222 3.790 14.648 1.00 98.06 80 PHE A N 1
ATOM 624 C CA . PHE A 1 80 ? -10.290 5.001 13.829 1.00 98.06 80 PHE A CA 1
ATOM 625 C C . PHE A 1 80 ? -11.287 4.801 12.683 1.00 98.06 80 PHE A C 1
ATOM 627 O O . PHE A 1 80 ? -10.990 4.122 11.704 1.00 98.06 80 PHE A O 1
ATOM 634 N N . GLN A 1 81 ? -12.475 5.390 12.811 1.00 97.00 81 GLN A N 1
ATOM 635 C CA . GLN A 1 81 ? -13.553 5.290 11.825 1.00 97.00 81 GLN A CA 1
ATOM 636 C C . GLN A 1 81 ? -13.742 6.648 11.131 1.00 97.00 81 GLN A C 1
ATOM 638 O O . GLN A 1 81 ? -14.302 7.561 11.744 1.00 97.00 81 GLN A O 1
ATOM 643 N N . PRO A 1 82 ? -13.226 6.840 9.901 1.00 97.31 82 PRO A N 1
ATOM 644 C CA . PRO A 1 82 ? -13.385 8.100 9.185 1.00 97.31 82 PRO A CA 1
ATOM 645 C C . PRO A 1 82 ? -14.835 8.283 8.723 1.00 97.31 82 PRO A C 1
ATOM 647 O O . PRO A 1 82 ? -15.478 7.347 8.255 1.00 97.31 82 PRO A O 1
ATOM 650 N N . GLU A 1 83 ? -15.332 9.512 8.812 1.00 97.62 83 GLU A N 1
ATOM 651 C CA . GLU A 1 83 ? -16.640 9.907 8.268 1.00 97.62 83 GLU A CA 1
ATOM 652 C C . GLU A 1 83 ? -16.516 10.348 6.801 1.00 97.62 83 GLU A C 1
ATOM 654 O O . GLU A 1 83 ? -17.496 10.379 6.062 1.00 97.62 83 GLU A O 1
ATOM 659 N N . ILE A 1 84 ? -15.298 10.712 6.388 1.00 97.69 84 ILE A N 1
ATOM 660 C CA . ILE A 1 84 ? -14.977 11.241 5.066 1.00 97.69 84 ILE A CA 1
ATOM 661 C C . ILE A 1 84 ? -13.708 10.556 4.565 1.00 97.69 84 ILE A C 1
ATOM 663 O O . ILE A 1 84 ? -12.738 10.386 5.307 1.00 97.69 84 ILE A O 1
ATOM 667 N N . VAL A 1 85 ? -13.694 10.207 3.286 1.00 98.19 85 VAL A N 1
ATOM 668 C CA . VAL A 1 85 ? -12.508 9.698 2.597 1.00 98.19 85 VAL A CA 1
ATOM 669 C C . VAL A 1 85 ? -12.278 10.498 1.323 1.00 98.19 85 VAL A C 1
ATOM 671 O O . VAL A 1 85 ? -13.227 10.940 0.678 1.00 98.19 85 VAL A O 1
ATOM 674 N N . ALA A 1 86 ? -11.015 10.711 0.976 1.00 98.25 86 ALA A N 1
ATOM 675 C CA . ALA A 1 86 ? -10.613 11.339 -0.275 1.00 98.25 86 ALA A CA 1
ATOM 676 C C . ALA A 1 86 ? -9.258 10.787 -0.714 1.00 98.25 86 ALA A C 1
ATOM 678 O O . ALA A 1 86 ? -8.483 10.288 0.100 1.00 98.25 86 ALA A O 1
ATOM 679 N N . GLY A 1 87 ? -8.931 10.910 -1.992 1.00 98.00 87 GLY A N 1
ATOM 680 C CA . GLY A 1 87 ? -7.637 10.477 -2.489 1.00 98.00 87 GLY A CA 1
ATOM 681 C C . GLY A 1 87 ? -7.183 11.300 -3.676 1.00 98.00 87 GLY A C 1
ATOM 682 O O . GLY A 1 87 ? -7.996 11.845 -4.415 1.00 98.00 87 GLY A O 1
ATOM 683 N N . HIS A 1 88 ? -5.869 11.423 -3.837 1.00 97.56 88 HIS A N 1
ATOM 684 C CA . HIS A 1 88 ? -5.292 12.150 -4.959 1.00 97.56 88 HIS A CA 1
ATOM 685 C C . HIS A 1 88 ? -4.884 11.177 -6.069 1.00 97.56 88 HIS A C 1
ATOM 687 O O . HIS A 1 88 ? -3.966 10.374 -5.879 1.00 97.56 88 HIS A O 1
ATOM 693 N N . SER A 1 89 ? -5.506 11.281 -7.249 1.00 96.25 89 SER A N 1
ATOM 694 C CA . SER A 1 89 ? -5.212 10.422 -8.407 1.00 96.25 89 SER A CA 1
ATOM 695 C C . SER A 1 89 ? -5.359 8.936 -8.039 1.00 96.25 89 SER A C 1
ATOM 697 O O . SER A 1 89 ? -6.450 8.514 -7.677 1.00 96.25 89 SER A O 1
ATOM 699 N N . LEU A 1 90 ? -4.285 8.141 -8.057 1.00 96.88 90 LEU A N 1
ATOM 700 C CA . LEU A 1 90 ? -4.306 6.750 -7.588 1.00 96.88 90 LEU A CA 1
ATOM 701 C C . LEU A 1 90 ? -4.924 6.595 -6.189 1.00 96.88 90 LEU A C 1
ATOM 703 O O . LEU A 1 90 ? -5.623 5.618 -5.942 1.00 96.88 90 LEU A O 1
ATOM 707 N N . GLY A 1 91 ? -4.687 7.550 -5.285 1.00 97.56 91 GLY A N 1
ATOM 708 C CA . GLY A 1 91 ? -5.231 7.494 -3.931 1.00 97.56 91 GLY A CA 1
ATOM 709 C C . GLY A 1 91 ? -6.760 7.449 -3.902 1.00 97.56 91 GLY A C 1
ATOM 710 O O . GLY A 1 91 ? -7.328 6.951 -2.938 1.00 97.56 91 GLY A O 1
ATOM 711 N N . GLU A 1 92 ? -7.444 7.929 -4.947 1.00 97.81 92 GLU A N 1
ATOM 712 C CA . GLU A 1 92 ? -8.905 7.837 -5.055 1.00 97.81 92 GLU A CA 1
ATOM 713 C C . GLU A 1 92 ? -9.371 6.375 -5.100 1.00 97.81 92 GLU A C 1
ATOM 715 O O . GLU A 1 92 ? -10.350 6.033 -4.444 1.00 97.81 92 GLU A O 1
ATOM 720 N N . TYR A 1 93 ? -8.612 5.483 -5.753 1.00 97.44 93 TYR A N 1
ATOM 721 C CA . TYR A 1 93 ? -8.886 4.042 -5.725 1.00 97.44 93 TYR A CA 1
ATOM 722 C C . TYR A 1 93 ? -8.748 3.467 -4.316 1.00 97.44 93 TYR A C 1
ATOM 724 O O . TYR A 1 93 ? -9.578 2.665 -3.904 1.00 97.44 93 TYR A O 1
ATOM 732 N N . SER A 1 94 ? -7.731 3.890 -3.561 1.00 97.62 94 SER A N 1
ATOM 733 C CA . SER A 1 94 ? -7.564 3.484 -2.160 1.00 97.62 94 SER A CA 1
ATOM 734 C C . SER A 1 94 ? -8.688 4.013 -1.263 1.00 97.62 94 SER A C 1
ATOM 736 O O . SER A 1 94 ? -9.048 3.359 -0.291 1.00 97.62 94 SER A O 1
ATOM 738 N N . ALA A 1 95 ? -9.248 5.183 -1.582 1.00 97.31 95 ALA A N 1
ATOM 739 C CA . ALA A 1 95 ? -10.301 5.812 -0.791 1.00 97.31 95 ALA A CA 1
ATOM 740 C C . ALA A 1 95 ? -11.651 5.086 -0.886 1.00 97.31 95 ALA A C 1
ATOM 742 O O . ALA A 1 95 ? -12.430 5.140 0.063 1.00 97.31 95 ALA A O 1
ATOM 743 N N . VAL A 1 96 ? -11.942 4.428 -2.012 1.00 95.12 96 VAL A N 1
ATOM 744 C CA . VAL A 1 96 ? -13.264 3.837 -2.288 1.00 95.12 96 VAL A CA 1
ATOM 745 C C . VAL A 1 96 ? -13.398 2.351 -1.915 1.00 95.12 96 VAL A C 1
ATOM 747 O O . VAL A 1 96 ? -14.479 1.794 -2.110 1.00 95.12 96 VAL A O 1
ATOM 750 N N . VAL A 1 97 ? -12.346 1.702 -1.389 1.00 86.62 97 VAL A N 1
ATOM 751 C CA . VAL A 1 97 ? -12.295 0.238 -1.131 1.00 86.62 97 VAL A CA 1
ATOM 752 C C . VAL A 1 97 ? -12.302 -0.200 0.339 1.00 86.62 97 VAL A C 1
ATOM 754 O O . VAL A 1 97 ? -11.891 0.529 1.270 1.00 86.62 97 VAL A O 1
#

Radius of gyration: 13.02 Å; Cα contacts (8 Å, |Δi|>4): 139; chains: 1; bounding box: 32×28×30 Å

Solvent-accessible surface area (backbone atoms only — not comparable to full-atom values): 5441 Å² total; per-residue (Å²): 141,42,71,48,76,33,73,32,90,84,73,79,52,74,43,54,58,44,68,48,39,76,76,29,72,68,35,42,53,53,45,55,51,47,23,66,75,68,74,46,68,52,59,54,30,32,36,73,32,56,65,75,57,39,67,35,64,90,43,34,52,58,52,53,39,54,48,46,47,45,52,51,51,54,41,42,75,72,68,53,73,59,80,42,66,39,38,43,73,64,7,35,62,43,43,78,108

pLDDT: mean 97.67, std 1.82, range [85.5, 98.62]